Protein AF-A0A741SSI1-F1 (afdb_monomer)

Nearest PDB structures (foldseek):
  6lvb-assembly1_A  TM=4.780E-01  e=5.944E+00  Paracoccus sp. SSG05
  4khb-assembly3_E  TM=4.074E-01  e=3.357E+00  Thermochaetoides thermophila DSM 1495
  6lvd-assembly1_C  TM=4.761E-01  e=7.662E+00  Paracoccus sp. SSG05
  5zul-assembly1_C-2  TM=3.588E-01  e=6.748E+00  Mycobacterium marinum M

pLDDT: mean 90.87, std 5.64, range [71.94, 97.69]

InterPro domains:
  IPR028957 Immunity protein 50 [PF15594] (12-72)

Solvent-accessible surface area (backbone atoms only — not comparable to full-atom values): 4507 Å² total; per-residue (Å²): 112,38,51,54,74,41,90,89,31,67,62,47,69,63,22,30,92,61,85,46,68,70,71,68,64,50,75,81,46,77,49,77,37,81,87,78,28,32,43,37,41,34,30,34,48,62,99,50,67,56,80,44,63,59,95,87,56,62,88,90,63,42,81,42,75,53,69,48,80,66,77,121

Mean predicted aligned error: 3.99 Å

Secondary structure (DSSP, 8-state):
-BGGGSTT-TTHHHH-SSPPBS--EEEEEEEEETTTTEEEEEEEETT---SS--TTSPTT--EEEEEEE---

Foldseek 3Di:
DFCCPDPPSVVCVVQAVDTHRPDDWAWDDWDQDPVQQKIKTKIFDPPDDGPRDDPPDDHPDRIDMDMDRRPD

Radius of gyration: 13.36 Å; Cα contacts (8 Å, |Δi|>4): 109; chains: 1; bounding box: 28×23×34 Å

Sequence (72 aa):
MYWNDIDGSILFNKVFTKSIEVNEIDVFDIKIDREAATVTISFDLVNELPDNPLPKWVKGYNRCRCGINCSG

Structure (mmCIF, N/CA/C/O backbone):
data_AF-A0A741SSI1-F1
#
_entry.id   AF-A0A741SSI1-F1
#
loop_
_atom_site.group_PDB
_atom_site.id
_atom_site.type_symbol
_atom_site.label_atom_id
_atom_site.label_alt_id
_atom_site.label_comp_id
_atom_site.label_asym_id
_atom_site.label_entity_id
_atom_site.label_seq_id
_atom_site.pdbx_PDB_ins_code
_atom_site.Cartn_x
_atom_site.Cartn_y
_atom_site.Cartn_z
_atom_site.occupancy
_atom_site.B_iso_or_equiv
_atom_site.auth_seq_id
_atom_site.auth_comp_id
_atom_site.auth_asym_id
_atom_site.auth_atom_id
_atom_site.pdbx_PDB_model_num
ATOM 1 N N . MET A 1 1 ? -8.918 -12.290 0.179 1.00 88.62 1 MET A N 1
ATOM 2 C CA . MET A 1 1 ? -7.441 -12.151 0.138 1.00 88.62 1 MET A CA 1
ATOM 3 C C . MET A 1 1 ? -7.089 -11.011 1.071 1.00 88.62 1 MET A C 1
ATOM 5 O O . MET A 1 1 ? -7.835 -10.038 1.067 1.00 88.62 1 MET A O 1
ATOM 9 N N . TYR A 1 2 ? -6.028 -11.120 1.870 1.00 94.44 2 TYR A N 1
ATOM 10 C CA . TYR A 1 2 ? -5.628 -10.055 2.791 1.00 94.44 2 TYR A CA 1
ATOM 11 C C . TYR A 1 2 ? -4.318 -9.404 2.342 1.00 94.44 2 TYR A C 1
ATOM 13 O O . TYR A 1 2 ? -3.441 -10.075 1.804 1.00 94.44 2 TYR A O 1
ATOM 21 N N . TRP A 1 3 ? -4.161 -8.101 2.588 1.00 92.56 3 TRP A N 1
ATOM 22 C CA . TRP A 1 3 ? -2.905 -7.382 2.349 1.00 92.56 3 TRP A CA 1
ATOM 23 C C . TRP A 1 3 ? -1.737 -8.018 3.105 1.00 92.56 3 TRP A C 1
ATOM 25 O O . TRP A 1 3 ? -0.625 -8.049 2.593 1.00 92.56 3 TRP A O 1
ATOM 35 N N . ASN A 1 4 ? -2.013 -8.569 4.291 1.00 92.19 4 ASN A N 1
ATOM 36 C CA . ASN A 1 4 ? -1.074 -9.291 5.151 1.00 92.19 4 ASN A CA 1
ATOM 37 C C . ASN A 1 4 ? -0.478 -10.555 4.510 1.00 92.19 4 ASN A C 1
ATOM 39 O O . ASN A 1 4 ? 0.570 -11.012 4.969 1.00 92.19 4 ASN A O 1
ATOM 43 N N . ASP A 1 5 ? -1.146 -11.111 3.493 1.00 92.06 5 ASP A N 1
ATOM 44 C CA . ASP A 1 5 ? -0.733 -12.339 2.804 1.00 92.06 5 ASP A CA 1
ATOM 45 C C . ASP A 1 5 ? 0.154 -12.048 1.581 1.00 92.06 5 ASP A C 1
ATOM 47 O O . ASP A 1 5 ? 0.670 -12.972 0.956 1.00 92.06 5 ASP A O 1
ATOM 51 N N . ILE A 1 6 ? 0.318 -10.775 1.200 1.00 89.62 6 ILE A N 1
ATOM 52 C CA . ILE A 1 6 ? 1.113 -10.384 0.032 1.00 89.62 6 ILE A CA 1
ATOM 53 C C . ILE A 1 6 ? 2.598 -10.418 0.395 1.00 89.62 6 ILE A C 1
ATOM 55 O O . ILE A 1 6 ? 3.012 -9.864 1.417 1.00 89.62 6 ILE A O 1
ATOM 59 N N . ASP A 1 7 ? 3.424 -11.014 -0.461 1.00 84.44 7 ASP A N 1
ATOM 60 C CA . ASP A 1 7 ? 4.873 -11.031 -0.268 1.00 84.44 7 ASP A CA 1
ATOM 61 C C . ASP A 1 7 ? 5.442 -9.611 -0.128 1.00 84.44 7 ASP A C 1
ATOM 63 O O . ASP A 1 7 ? 5.136 -8.698 -0.894 1.00 84.44 7 ASP A O 1
ATOM 67 N N . GLY A 1 8 ? 6.274 -9.410 0.896 1.00 82.50 8 GLY A N 1
ATOM 68 C CA . GLY A 1 8 ? 6.839 -8.098 1.229 1.00 82.50 8 GLY A CA 1
ATOM 69 C C . GLY A 1 8 ? 5.948 -7.206 2.108 1.00 82.50 8 GLY A C 1
ATOM 70 O O . GLY A 1 8 ? 6.419 -6.171 2.578 1.00 82.50 8 GLY A O 1
ATOM 71 N N . SER A 1 9 ? 4.718 -7.615 2.443 1.00 86.25 9 SER A N 1
ATOM 72 C CA . SER A 1 9 ? 3.784 -6.859 3.304 1.00 86.25 9 SER A CA 1
ATOM 73 C C . SER A 1 9 ? 4.090 -6.931 4.816 1.00 86.25 9 SER A C 1
ATOM 75 O O . SER A 1 9 ? 3.219 -6.714 5.653 1.00 86.25 9 SER A O 1
ATOM 77 N N . ILE A 1 10 ? 5.344 -7.178 5.217 1.00 85.88 10 ILE A N 1
ATOM 78 C CA . ILE A 1 10 ? 5.752 -7.444 6.617 1.00 85.88 10 ILE A CA 1
ATOM 79 C C . ILE A 1 10 ? 5.268 -6.361 7.600 1.00 85.88 10 ILE A C 1
ATOM 81 O O . ILE A 1 10 ? 4.977 -6.649 8.761 1.00 85.88 10 ILE A O 1
ATOM 85 N N . LEU A 1 11 ? 5.192 -5.106 7.150 1.00 88.19 11 LEU A N 1
ATOM 86 C CA . LEU A 1 11 ? 4.719 -3.989 7.967 1.00 88.19 11 LEU A CA 1
ATOM 87 C C . LEU A 1 11 ? 3.231 -4.093 8.324 1.00 88.19 11 LEU A C 1
ATOM 89 O O . LEU A 1 11 ? 2.882 -3.683 9.428 1.00 88.19 11 LEU A O 1
ATOM 93 N N . PHE A 1 12 ? 2.383 -4.681 7.472 1.00 90.00 12 PHE A N 1
ATOM 94 C CA . PHE A 1 12 ? 0.954 -4.850 7.759 1.00 90.00 12 PHE A CA 1
ATOM 95 C C . PHE A 1 12 ? 0.737 -5.650 9.042 1.00 90.00 12 PHE A C 1
ATOM 97 O O . PHE A 1 12 ? 0.042 -5.192 9.941 1.00 90.00 12 PHE A O 1
ATOM 104 N N . ASN A 1 13 ? 1.445 -6.770 9.188 1.00 89.19 13 ASN A N 1
ATOM 105 C CA . ASN A 1 13 ? 1.380 -7.621 10.380 1.00 89.19 13 ASN A CA 1
ATOM 106 C C . ASN A 1 13 ? 1.942 -6.963 11.655 1.0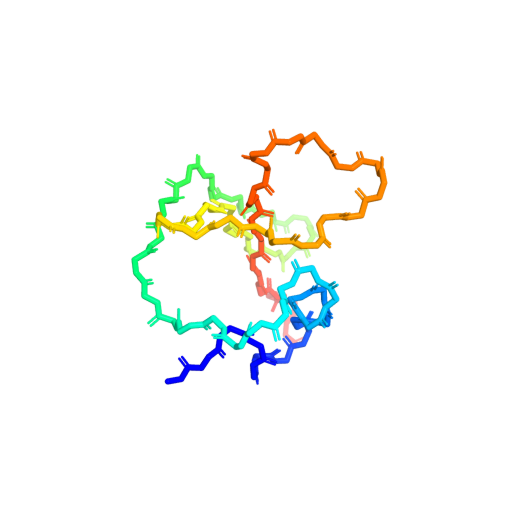0 89.19 13 ASN A C 1
ATOM 108 O O . ASN A 1 13 ? 1.797 -7.509 12.745 1.00 89.19 13 ASN A O 1
ATOM 112 N N . LYS A 1 14 ? 2.622 -5.814 11.540 1.00 89.31 14 LYS A N 1
ATOM 113 C CA . LYS A 1 14 ? 3.150 -5.064 12.691 1.00 89.31 14 LYS A CA 1
ATOM 114 C C . LYS A 1 14 ? 2.232 -3.934 13.134 1.00 89.31 14 LYS A C 1
ATOM 116 O O . LYS A 1 14 ? 2.196 -3.631 14.325 1.00 89.31 14 LYS A O 1
ATOM 121 N N . VAL A 1 15 ? 1.566 -3.286 12.179 1.00 90.75 15 VAL A N 1
ATOM 122 C CA . VAL A 1 15 ? 0.799 -2.056 12.426 1.00 90.75 15 VAL A CA 1
ATOM 123 C C . VAL A 1 15 ? -0.714 -2.270 12.455 1.00 90.75 15 VAL A C 1
ATOM 125 O O . VAL A 1 15 ? -1.426 -1.374 12.902 1.00 90.75 15 VAL A O 1
ATOM 128 N N . PHE A 1 16 ? -1.180 -3.443 12.018 1.00 91.19 16 PHE A N 1
ATOM 129 C CA . PHE A 1 16 ? -2.562 -3.893 12.138 1.00 91.19 16 PHE A CA 1
ATOM 130 C C . PHE A 1 16 ? -2.633 -5.144 13.020 1.00 91.19 16 PHE A C 1
ATOM 132 O O . PHE A 1 16 ? -1.932 -6.124 12.762 1.00 91.19 16 PHE A O 1
ATOM 139 N N . THR A 1 17 ? -3.484 -5.135 14.049 1.00 91.44 17 THR A N 1
ATOM 140 C CA . THR A 1 17 ? -3.703 -6.315 14.912 1.00 91.44 17 THR A CA 1
ATOM 141 C C . THR A 1 17 ? -4.593 -7.380 14.266 1.00 91.44 17 THR A C 1
ATOM 143 O O . THR A 1 17 ? -4.553 -8.546 14.660 1.00 91.44 17 THR A O 1
ATOM 146 N N . LYS A 1 18 ? -5.376 -6.986 13.255 1.00 92.44 18 LYS A N 1
ATOM 147 C CA . LYS A 1 18 ? -6.228 -7.847 12.423 1.00 92.44 18 LYS A CA 1
ATOM 148 C C . LYS A 1 18 ? -5.684 -7.934 10.993 1.00 92.44 18 LYS A C 1
ATOM 150 O O . LYS A 1 18 ? -5.028 -7.008 10.516 1.00 92.44 18 LYS A O 1
ATOM 155 N N . SER A 1 19 ? -6.012 -9.013 10.284 1.00 92.38 19 SER A N 1
ATOM 156 C CA . SER A 1 19 ? -5.766 -9.090 8.841 1.00 92.38 19 SER A CA 1
ATOM 157 C C . SER A 1 19 ? -6.651 -8.089 8.094 1.00 92.38 19 SER A C 1
ATOM 159 O O . SER A 1 19 ? -7.851 -8.003 8.361 1.00 92.38 19 SER A O 1
ATOM 161 N N . ILE A 1 20 ? -6.067 -7.347 7.154 1.00 93.31 20 ILE A N 1
ATOM 162 C CA . ILE A 1 20 ? -6.754 -6.309 6.376 1.00 93.31 20 ILE A CA 1
ATOM 163 C C . ILE A 1 20 ? -7.124 -6.869 5.015 1.00 93.31 20 ILE A C 1
ATOM 165 O O . ILE A 1 20 ? -6.255 -7.301 4.260 1.00 93.31 20 ILE A O 1
ATOM 169 N N . GLU A 1 21 ? -8.418 -6.916 4.720 1.00 94.88 21 GLU A N 1
ATOM 170 C CA . GLU A 1 21 ? -8.913 -7.442 3.452 1.00 94.88 21 GLU A CA 1
ATOM 171 C C . GLU A 1 21 ? -8.479 -6.540 2.290 1.00 94.88 21 GLU A C 1
ATOM 173 O O . GLU A 1 21 ? -8.455 -5.313 2.407 1.00 94.88 21 GLU A O 1
ATOM 178 N N . VAL A 1 22 ? -8.118 -7.150 1.161 1.00 92.62 22 VAL A N 1
ATOM 179 C CA . VAL A 1 22 ? -7.857 -6.409 -0.075 1.00 92.62 22 VAL A CA 1
ATOM 180 C C . VAL A 1 22 ? -9.180 -5.859 -0.594 1.00 92.62 22 VAL A C 1
ATOM 182 O O . VAL A 1 22 ? -10.044 -6.619 -1.029 1.00 92.62 22 VAL A O 1
ATOM 185 N N . ASN A 1 23 ? -9.323 -4.538 -0.533 1.00 92.50 23 ASN A N 1
ATOM 186 C CA . ASN A 1 23 ? -10.527 -3.811 -0.916 1.00 92.50 23 ASN A CA 1
ATOM 187 C C . ASN A 1 23 ? -10.145 -2.476 -1.593 1.00 92.50 23 ASN A C 1
ATOM 189 O O . ASN A 1 23 ? -9.063 -2.369 -2.173 1.00 92.50 23 ASN A O 1
ATOM 193 N N . GLU A 1 24 ? -11.027 -1.480 -1.546 1.00 95.06 24 GLU A N 1
ATOM 194 C CA . GLU A 1 24 ? -10.858 -0.165 -2.161 1.00 95.06 24 GLU A CA 1
ATOM 195 C C . GLU A 1 24 ? -9.596 0.575 -1.682 1.00 95.06 24 GLU A C 1
ATOM 197 O O . GLU A 1 24 ? -9.280 0.639 -0.489 1.00 95.06 24 GLU A O 1
ATOM 202 N N . ILE A 1 25 ? -8.880 1.155 -2.647 1.00 95.12 25 ILE A N 1
ATOM 203 C CA . ILE A 1 25 ? -7.681 1.964 -2.432 1.00 95.12 25 ILE A CA 1
ATOM 204 C C . ILE A 1 25 ? -7.837 3.317 -3.121 1.00 95.12 25 ILE A C 1
ATOM 206 O O . ILE A 1 25 ? -8.417 3.399 -4.204 1.00 95.12 25 ILE A O 1
ATOM 210 N N . ASP A 1 26 ? -7.271 4.357 -2.518 1.00 95.75 26 ASP A N 1
ATOM 211 C CA . ASP A 1 26 ? -7.202 5.695 -3.103 1.00 95.75 26 ASP A CA 1
ATOM 212 C C . ASP A 1 26 ? -5.788 5.947 -3.639 1.00 95.75 26 ASP A C 1
ATOM 214 O O . ASP A 1 26 ? -4.830 6.102 -2.877 1.00 95.75 26 ASP A O 1
ATOM 218 N N . VAL A 1 27 ? -5.635 5.912 -4.964 1.00 96.56 27 VAL A N 1
ATOM 219 C CA . VAL A 1 27 ? -4.341 6.080 -5.638 1.00 96.56 27 VAL A CA 1
ATOM 220 C C . VAL A 1 27 ? -4.084 7.559 -5.889 1.00 96.56 27 VAL A C 1
ATOM 222 O O . VAL A 1 27 ? -4.802 8.199 -6.652 1.00 96.56 27 VAL A O 1
ATOM 225 N N . PHE A 1 28 ? -2.989 8.075 -5.335 1.00 95.81 28 PHE A N 1
ATOM 226 C CA . PHE A 1 28 ? -2.618 9.485 -5.480 1.00 95.81 28 PHE A CA 1
ATOM 227 C C . PHE A 1 28 ? -1.304 9.712 -6.241 1.00 95.81 28 PHE A C 1
ATOM 229 O O . PHE A 1 28 ? -1.021 10.843 -6.630 1.00 95.81 28 PHE A O 1
ATOM 236 N N . ASP A 1 29 ? -0.484 8.677 -6.451 1.00 97.62 29 ASP A N 1
ATOM 237 C CA . ASP A 1 29 ? 0.771 8.792 -7.202 1.00 97.62 29 ASP A CA 1
ATOM 238 C C . ASP A 1 29 ? 1.128 7.488 -7.92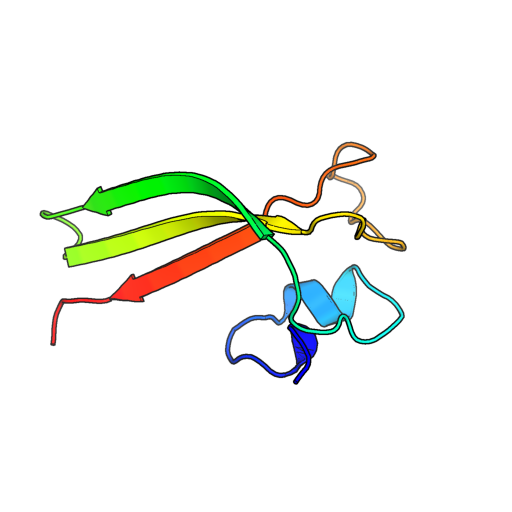3 1.00 97.62 29 ASP A C 1
ATOM 240 O O . ASP A 1 29 ? 1.071 6.398 -7.351 1.00 97.62 29 ASP A O 1
ATOM 244 N N . ILE A 1 30 ? 1.544 7.617 -9.183 1.00 97.25 30 ILE A N 1
ATOM 245 C CA . ILE A 1 30 ? 2.121 6.533 -9.977 1.00 97.25 30 ILE A CA 1
ATOM 246 C C . ILE A 1 30 ? 3.437 7.048 -10.552 1.00 97.25 30 ILE A C 1
ATOM 248 O O . ILE A 1 30 ? 3.454 7.906 -11.436 1.00 97.25 30 ILE A O 1
ATOM 252 N N . LYS A 1 31 ? 4.549 6.493 -10.072 1.00 97.69 31 LYS A N 1
ATOM 253 C CA . LYS A 1 31 ? 5.895 6.835 -10.525 1.00 97.69 31 LYS A CA 1
ATOM 254 C C . LYS A 1 31 ? 6.437 5.746 -11.443 1.00 97.69 31 LYS A C 1
ATOM 256 O O . LYS A 1 31 ? 6.588 4.596 -11.036 1.00 97.69 3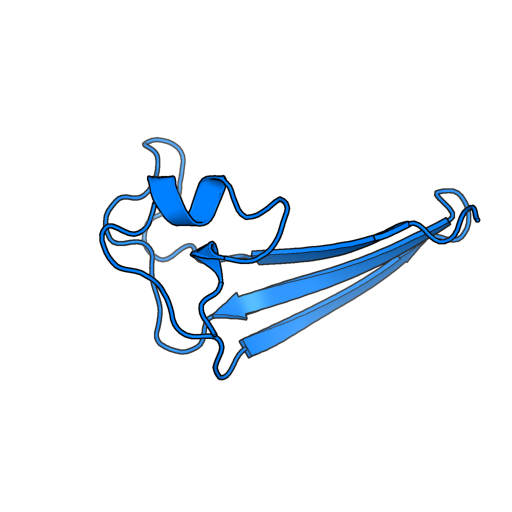1 LYS A O 1
ATOM 261 N N . ILE A 1 32 ? 6.810 6.143 -12.656 1.00 96.88 32 ILE A N 1
ATOM 262 C CA . ILE A 1 32 ? 7.563 5.312 -13.599 1.00 96.88 32 ILE A CA 1
ATOM 263 C C . ILE A 1 32 ? 8.993 5.841 -13.642 1.00 96.88 32 ILE A C 1
ATOM 265 O O . ILE A 1 32 ? 9.230 6.982 -14.039 1.00 96.88 32 ILE A O 1
ATOM 269 N N . ASP A 1 33 ? 9.943 5.015 -13.223 1.00 96.38 33 ASP A N 1
ATOM 270 C CA . ASP A 1 33 ? 11.360 5.354 -13.188 1.00 96.38 33 ASP A CA 1
ATOM 271 C C . ASP A 1 33 ? 12.116 4.517 -14.222 1.00 96.38 33 ASP A C 1
ATOM 273 O O . ASP A 1 33 ? 12.283 3.305 -14.068 1.00 96.38 33 ASP A O 1
ATOM 277 N N . ARG A 1 34 ? 12.541 5.169 -15.309 1.00 94.06 34 ARG A N 1
ATOM 278 C CA . ARG A 1 34 ? 13.239 4.505 -16.419 1.00 94.06 34 ARG A CA 1
ATOM 279 C C . ARG A 1 34 ? 14.686 4.166 -16.083 1.00 94.06 34 ARG A C 1
ATOM 281 O O . ARG A 1 34 ? 15.209 3.217 -16.650 1.00 94.06 34 ARG A O 1
ATOM 288 N N . GLU A 1 35 ? 15.325 4.934 -15.204 1.00 94.94 35 GLU A N 1
ATOM 289 C CA . GLU A 1 35 ? 16.719 4.695 -14.819 1.00 94.94 35 GLU A CA 1
ATOM 290 C C . GLU A 1 35 ? 16.801 3.538 -13.828 1.00 94.94 35 GLU A C 1
ATOM 292 O O . GLU A 1 35 ? 17.624 2.642 -13.989 1.00 94.94 35 GLU A O 1
ATOM 297 N N . ALA A 1 36 ? 15.892 3.509 -12.850 1.00 94.94 36 ALA A N 1
ATOM 298 C CA . ALA A 1 36 ? 15.791 2.405 -11.901 1.00 94.94 36 ALA A CA 1
ATOM 299 C C . ALA A 1 36 ? 15.059 1.172 -12.464 1.00 94.94 36 ALA A C 1
ATOM 301 O O . ALA A 1 36 ? 15.003 0.153 -11.783 1.00 94.94 36 ALA A O 1
ATOM 302 N N . ALA A 1 37 ? 14.469 1.268 -13.662 1.00 96.44 37 ALA A N 1
ATOM 303 C CA . ALA A 1 37 ? 13.580 0.262 -14.242 1.00 96.44 37 ALA A CA 1
ATOM 304 C C . ALA A 1 37 ? 12.476 -0.174 -13.258 1.00 96.44 37 ALA A C 1
ATOM 306 O O . ALA A 1 37 ? 12.292 -1.358 -13.008 1.00 96.44 37 ALA A O 1
ATOM 307 N N . THR A 1 38 ? 11.739 0.774 -12.669 1.00 96.88 38 THR A N 1
ATOM 308 C CA . THR A 1 38 ? 10.656 0.458 -11.719 1.00 96.88 38 THR A CA 1
ATOM 309 C C . THR A 1 38 ? 9.356 1.170 -12.057 1.00 96.88 38 THR A C 1
ATOM 311 O O . THR A 1 38 ? 9.344 2.283 -12.587 1.00 96.88 38 THR A O 1
ATOM 314 N N . VAL A 1 39 ? 8.243 0.537 -11.691 1.00 96.75 39 VAL A N 1
ATOM 315 C CA . VAL A 1 39 ? 6.927 1.180 -11.620 1.00 96.75 39 VAL A CA 1
ATOM 316 C C . VAL A 1 39 ? 6.440 1.070 -10.189 1.00 96.75 39 VAL A C 1
ATOM 318 O O . VAL A 1 39 ? 6.413 -0.018 -9.623 1.00 96.75 39 VAL A O 1
ATOM 321 N N . THR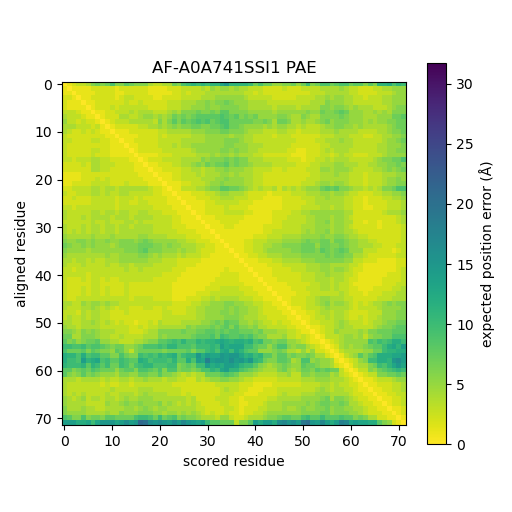 A 1 40 ? 6.089 2.201 -9.591 1.00 96.69 40 THR A N 1
ATOM 322 C CA . THR A 1 40 ? 5.668 2.307 -8.195 1.00 96.69 40 THR A CA 1
ATOM 323 C C . THR A 1 40 ? 4.325 3.018 -8.112 1.00 96.69 40 THR A C 1
ATOM 325 O O . THR A 1 40 ? 4.161 4.088 -8.686 1.00 96.69 40 THR A O 1
ATOM 328 N N . ILE A 1 41 ? 3.389 2.453 -7.360 1.00 96.75 41 ILE A N 1
ATOM 329 C CA . ILE A 1 41 ? 2.074 3.022 -7.066 1.00 96.75 41 ILE A CA 1
ATOM 330 C C . ILE A 1 41 ? 2.047 3.371 -5.581 1.00 96.75 41 ILE A C 1
ATOM 332 O O . ILE A 1 41 ? 2.348 2.516 -4.742 1.00 96.75 41 ILE A O 1
ATOM 336 N N . SER A 1 42 ? 1.696 4.612 -5.258 1.00 96.62 42 SER A N 1
ATOM 337 C CA . SER A 1 42 ? 1.445 5.062 -3.889 1.00 96.62 42 SER A CA 1
ATOM 338 C C . SER A 1 42 ? -0.054 5.307 -3.703 1.00 96.62 42 SER A C 1
ATOM 340 O O . SER A 1 42 ? -0.693 5.957 -4.535 1.00 96.62 42 SER A O 1
ATOM 342 N N . PHE A 1 43 ? -0.609 4.759 -2.629 1.00 95.44 43 PHE A N 1
ATOM 343 C CA . PHE A 1 43 ? -2.046 4.758 -2.371 1.00 95.44 43 PHE A CA 1
ATOM 344 C C . PHE A 1 43 ? -2.342 4.709 -0.873 1.00 95.44 43 PHE A C 1
ATOM 346 O O . PHE A 1 43 ? -1.495 4.278 -0.090 1.00 95.44 43 PHE A O 1
ATOM 353 N N . ASP A 1 44 ? -3.547 5.113 -0.493 1.00 94.50 44 ASP A N 1
ATOM 354 C CA . ASP A 1 44 ? -4.093 4.941 0.852 1.00 94.50 44 ASP A CA 1
ATOM 355 C C . ASP A 1 44 ? -5.162 3.838 0.846 1.00 94.50 44 ASP A C 1
ATOM 357 O O . ASP A 1 44 ? -5.804 3.573 -0.173 1.00 94.50 44 ASP A O 1
ATOM 361 N N . LEU A 1 45 ? -5.351 3.165 1.982 1.00 93.69 45 LEU A N 1
ATOM 362 C CA . LEU A 1 45 ? -6.435 2.193 2.146 1.00 93.69 45 LEU A CA 1
ATOM 363 C C . LEU A 1 45 ? -7.710 2.928 2.559 1.00 93.69 45 LEU A C 1
ATOM 365 O O . LEU A 1 45 ? -7.736 3.597 3.596 1.00 93.69 45 LEU A O 1
ATOM 369 N N . VAL A 1 46 ? -8.779 2.803 1.778 1.00 93.00 46 VAL A N 1
ATOM 370 C CA . VAL A 1 46 ? -10.027 3.508 2.083 1.00 93.00 46 VAL A CA 1
ATOM 371 C C . VAL A 1 46 ? -10.654 2.907 3.343 1.00 93.00 46 VAL A C 1
ATOM 373 O O . VAL A 1 46 ? -10.837 1.698 3.445 1.00 93.00 46 VAL A O 1
ATOM 376 N N . ASN A 1 47 ? -10.980 3.761 4.319 1.00 90.44 47 ASN A N 1
ATOM 377 C CA . ASN A 1 47 ? -11.561 3.390 5.620 1.00 90.44 47 ASN A CA 1
ATOM 378 C C . ASN A 1 47 ? -10.717 2.444 6.501 1.00 90.44 47 ASN A C 1
ATOM 380 O O . ASN A 1 47 ? -11.232 1.927 7.491 1.00 90.44 47 ASN A O 1
AT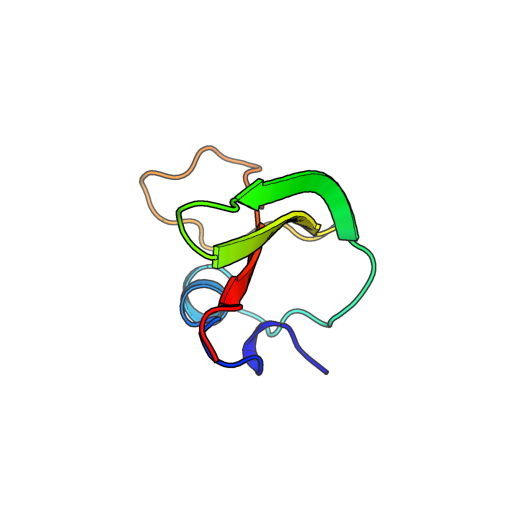OM 384 N N . GLU A 1 48 ? -9.428 2.255 6.211 1.00 92.06 48 GLU A N 1
ATOM 385 C CA . GLU A 1 48 ? -8.536 1.435 7.038 1.00 92.06 48 GLU A CA 1
ATOM 386 C C . GLU A 1 48 ? -7.341 2.266 7.522 1.00 92.06 48 GLU A C 1
ATOM 388 O O . GLU A 1 48 ? -6.555 2.806 6.738 1.00 92.06 48 GLU A O 1
ATOM 393 N N . LEU A 1 49 ? -7.200 2.360 8.84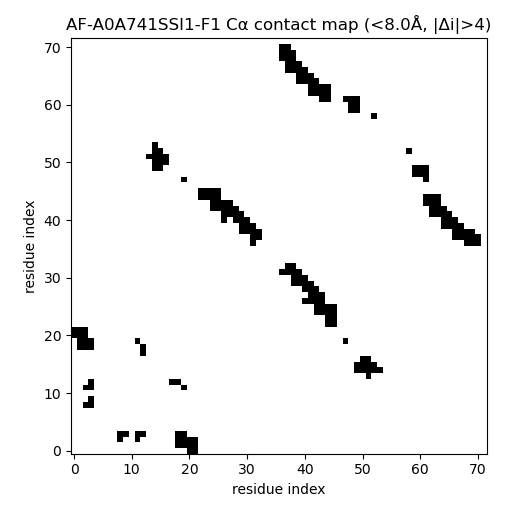7 1.00 91.81 49 LEU A N 1
ATOM 394 C CA . LEU A 1 49 ? -6.084 3.017 9.525 1.00 91.81 49 LEU A CA 1
ATOM 395 C C . LEU A 1 49 ? -5.365 2.012 10.434 1.00 91.81 49 LEU A C 1
ATOM 397 O O . LEU A 1 49 ? -6.035 1.184 11.054 1.00 91.81 49 LEU A O 1
ATOM 401 N N . PRO A 1 50 ? -4.030 2.099 10.567 1.00 90.62 50 PRO A N 1
ATOM 402 C CA . PRO A 1 50 ? -3.290 1.273 11.513 1.00 90.62 50 PRO A CA 1
ATOM 403 C C . PRO A 1 50 ? -3.793 1.473 12.945 1.00 90.62 50 PRO A C 1
ATOM 405 O O . PRO A 1 50 ? -3.888 2.608 13.420 1.00 90.62 50 PRO A O 1
ATOM 408 N N . ASP A 1 51 ? -4.072 0.375 13.644 1.00 90.12 51 ASP A N 1
ATOM 409 C CA . ASP A 1 51 ? -4.495 0.375 15.049 1.00 90.12 51 ASP A CA 1
ATOM 410 C C . ASP A 1 51 ? -3.303 0.346 16.020 1.00 90.12 51 ASP A C 1
ATOM 412 O O . ASP A 1 51 ? -3.421 0.785 17.165 1.00 90.12 51 ASP A O 1
ATOM 416 N N 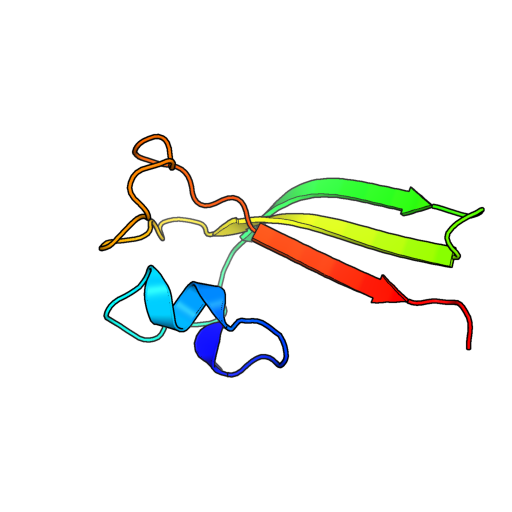. ASN A 1 52 ? -2.134 -0.089 15.543 1.00 89.44 52 ASN A N 1
ATOM 417 C CA . ASN A 1 52 ? -0.878 -0.120 16.283 1.00 89.44 52 ASN A CA 1
ATOM 418 C C . ASN A 1 52 ? 0.265 0.557 15.494 1.00 89.44 52 ASN A C 1
ATOM 420 O O . ASN A 1 52 ? 1.246 -0.093 15.116 1.00 89.44 52 ASN A O 1
ATOM 424 N N . PRO A 1 53 ? 0.164 1.866 15.194 1.00 86.44 53 PRO A N 1
ATOM 425 C CA . PRO A 1 53 ? 1.180 2.564 14.415 1.00 86.44 53 PRO A CA 1
ATOM 426 C C . PRO A 1 53 ? 2.526 2.610 15.153 1.00 86.44 53 PRO A C 1
ATOM 428 O O . PRO A 1 53 ? 2.594 2.754 16.375 1.00 86.44 53 PRO A O 1
ATOM 431 N N . LEU A 1 54 ? 3.626 2.549 14.397 1.00 85.88 54 LEU A N 1
ATOM 432 C CA . LEU A 1 54 ? 4.967 2.700 14.966 1.00 85.88 54 LEU A CA 1
ATOM 433 C C . LEU A 1 54 ? 5.135 4.094 15.604 1.00 85.88 54 LEU A C 1
ATOM 435 O O . LEU A 1 54 ? 4.597 5.066 15.074 1.00 85.88 54 LEU A O 1
ATOM 439 N N . PRO A 1 55 ? 5.965 4.257 16.655 1.00 83.56 55 PRO A N 1
ATOM 440 C CA . PRO A 1 55 ? 6.083 5.520 17.402 1.00 83.56 55 PRO A CA 1
ATOM 441 C C . PRO A 1 55 ? 6.452 6.763 16.575 1.00 83.56 55 PRO A C 1
ATOM 443 O O . PRO A 1 55 ? 6.264 7.886 17.030 1.00 83.56 55 PRO A O 1
ATOM 446 N N . LYS A 1 56 ? 7.016 6.575 15.376 1.00 83.00 56 LYS A N 1
ATOM 447 C CA . LYS A 1 56 ? 7.426 7.656 14.465 1.00 83.00 56 LYS A CA 1
ATOM 448 C C . LYS A 1 56 ? 6.349 8.038 13.441 1.00 83.00 56 LYS A C 1
ATOM 450 O O . LYS A 1 56 ? 6.585 8.940 12.643 1.00 83.00 56 LYS A O 1
ATOM 455 N N . TRP A 1 57 ? 5.220 7.333 13.398 1.00 83.12 57 TRP A N 1
ATOM 456 C CA . TRP A 1 57 ? 4.152 7.598 12.436 1.00 83.12 57 TRP A CA 1
ATOM 457 C C . TRP A 1 57 ? 3.222 8.686 12.961 1.00 83.12 57 TRP A C 1
ATOM 459 O O . TRP A 1 57 ? 2.838 8.698 14.131 1.00 83.12 57 TRP A O 1
ATOM 469 N N . VAL A 1 58 ? 2.849 9.607 12.076 1.00 76.88 58 VAL A N 1
ATOM 470 C CA . VAL A 1 58 ? 1.815 10.599 12.374 1.00 76.88 58 VAL A CA 1
ATOM 471 C C . VAL A 1 58 ? 0.477 9.863 12.503 1.00 76.88 58 VAL A C 1
ATOM 473 O O . VAL A 1 58 ? 0.201 8.930 11.749 1.00 76.88 58 VAL A O 1
ATOM 476 N N . LYS A 1 59 ? -0.359 10.246 13.475 1.00 71.94 59 LYS A N 1
ATOM 477 C CA . LYS A 1 59 ? -1.705 9.666 13.618 1.00 71.94 59 LYS A CA 1
ATOM 478 C C . LYS A 1 59 ? -2.510 9.880 12.329 1.00 71.94 59 LYS A C 1
ATOM 480 O O . LYS A 1 59 ? -2.484 10.975 11.778 1.00 71.94 59 LYS A O 1
ATOM 485 N N . GLY A 1 60 ? -3.231 8.848 11.884 1.00 72.81 60 GLY A N 1
ATOM 486 C CA . GLY A 1 60 ? -4.021 8.887 10.646 1.00 72.81 60 GLY A CA 1
ATOM 487 C C . GLY A 1 60 ? -3.220 8.627 9.366 1.00 72.81 60 GLY A C 1
ATOM 488 O O . GLY A 1 60 ? -3.695 8.941 8.284 1.00 72.81 60 GLY A O 1
ATOM 489 N N . TYR A 1 61 ? -2.005 8.084 9.475 1.00 79.88 61 TYR A N 1
ATOM 490 C CA . TYR A 1 61 ? -1.144 7.791 8.331 1.00 79.88 61 TYR A CA 1
ATOM 491 C C . TYR A 1 61 ? -1.289 6.328 7.883 1.00 79.88 61 TYR A C 1
ATOM 493 O O . TYR A 1 61 ? -0.942 5.420 8.639 1.00 79.88 61 TYR A O 1
ATOM 501 N N . ASN A 1 62 ? -1.771 6.097 6.659 1.00 86.81 62 ASN A N 1
ATOM 502 C CA . ASN A 1 62 ? -1.974 4.768 6.058 1.00 86.81 62 ASN A CA 1
ATOM 503 C C . ASN A 1 62 ? -1.378 4.642 4.640 1.00 86.81 62 ASN A C 1
ATOM 505 O O . ASN A 1 62 ? -1.801 3.785 3.861 1.00 86.81 62 ASN A O 1
ATOM 509 N N . ARG A 1 63 ? -0.353 5.449 4.333 1.00 89.81 63 ARG A N 1
ATOM 510 C CA . ARG A 1 63 ? 0.301 5.446 3.020 1.00 89.81 63 ARG A CA 1
ATOM 511 C C . ARG A 1 63 ? 0.980 4.124 2.723 1.00 89.81 63 ARG A C 1
ATOM 513 O O . ARG A 1 63 ? 1.977 3.758 3.350 1.00 89.81 63 ARG A O 1
ATOM 520 N N . CYS A 1 64 ? 0.469 3.469 1.698 1.00 91.88 64 CYS A N 1
ATOM 521 C CA . CYS A 1 64 ? 0.978 2.238 1.141 1.00 91.88 64 CYS A CA 1
ATOM 522 C C . CYS A 1 64 ? 1.723 2.509 -0.165 1.00 91.88 64 CYS A C 1
ATOM 524 O O . CYS A 1 64 ? 1.506 3.503 -0.866 1.00 91.88 64 CYS A O 1
ATOM 526 N N . ARG A 1 65 ? 2.643 1.601 -0.488 1.00 93.00 65 ARG A N 1
ATOM 527 C CA . ARG A 1 65 ? 3.370 1.611 -1.748 1.00 93.00 65 ARG A CA 1
ATOM 528 C C . ARG A 1 65 ? 3.578 0.186 -2.221 1.00 93.00 65 ARG A C 1
ATOM 530 O O . ARG A 1 65 ? 4.085 -0.642 -1.470 1.00 93.00 65 ARG A O 1
ATOM 537 N N . CYS A 1 66 ? 3.234 -0.063 -3.474 1.00 92.00 66 CYS A N 1
ATOM 538 C CA . CYS A 1 66 ? 3.535 -1.306 -4.166 1.00 92.00 66 CYS A CA 1
ATOM 539 C C . CYS A 1 66 ? 4.257 -0.972 -5.467 1.00 92.00 66 CYS A C 1
ATOM 541 O O . CYS A 1 66 ? 4.015 0.075 -6.065 1.00 92.00 66 CYS A O 1
ATOM 543 N N . GLY A 1 67 ? 5.169 -1.830 -5.900 1.00 92.81 67 GLY A N 1
ATOM 544 C CA . GLY A 1 67 ? 5.876 -1.615 -7.146 1.00 92.81 67 GLY A CA 1
ATOM 545 C C . GLY A 1 67 ? 6.444 -2.897 -7.712 1.00 92.81 67 GLY A C 1
ATOM 546 O O . GLY A 1 67 ? 6.595 -3.893 -7.009 1.00 92.81 67 GLY A O 1
ATOM 547 N N . ILE A 1 68 ? 6.761 -2.837 -8.996 1.00 92.56 68 ILE A N 1
ATOM 548 C CA . ILE A 1 68 ? 7.427 -3.908 -9.724 1.00 92.56 68 ILE A CA 1
ATOM 549 C C . ILE A 1 68 ? 8.807 -3.439 -10.169 1.00 92.56 68 ILE A C 1
ATOM 551 O O . ILE A 1 68 ? 9.006 -2.270 -10.520 1.00 92.56 68 ILE A O 1
ATOM 555 N N . ASN A 1 69 ? 9.756 -4.371 -10.142 1.00 92.56 69 ASN A N 1
ATOM 556 C CA . ASN A 1 69 ? 11.031 -4.219 -10.820 1.00 92.56 69 ASN A CA 1
ATOM 557 C C . ASN A 1 69 ? 10.871 -4.719 -12.266 1.00 92.56 69 ASN A C 1
ATOM 559 O O . ASN A 1 69 ? 10.371 -5.819 -12.494 1.00 92.56 69 ASN A O 1
ATOM 563 N N . CYS A 1 70 ? 11.268 -3.890 -13.224 1.00 93.00 70 CYS A N 1
ATOM 564 C CA . CYS A 1 70 ? 11.151 -4.107 -14.661 1.00 93.00 70 CYS A CA 1
ATOM 565 C C . CYS A 1 70 ? 12.500 -4.451 -15.319 1.00 93.00 70 CYS A C 1
ATOM 567 O O . CYS A 1 70 ? 12.609 -4.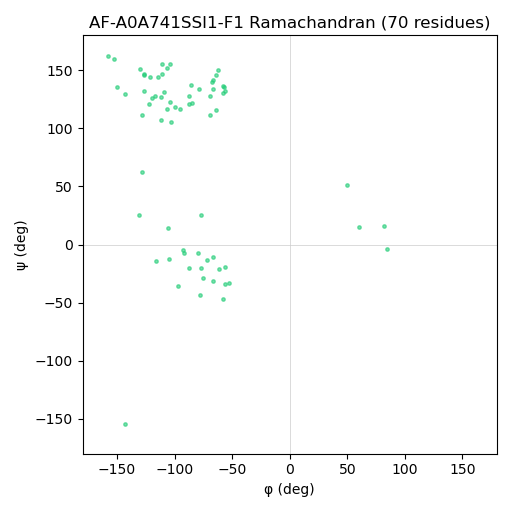361 -16.540 1.00 93.00 70 CYS A O 1
ATOM 569 N N . SER A 1 71 ? 13.534 -4.802 -14.545 1.00 91.06 71 SER A N 1
ATOM 570 C CA . SER A 1 71 ? 14.874 -5.112 -15.064 1.00 91.06 71 SER A CA 1
ATOM 571 C C . SER A 1 71 ? 14.975 -6.439 -15.823 1.00 91.06 71 SER A C 1
ATOM 573 O O . SER A 1 71 ? 15.976 -6.647 -16.506 1.00 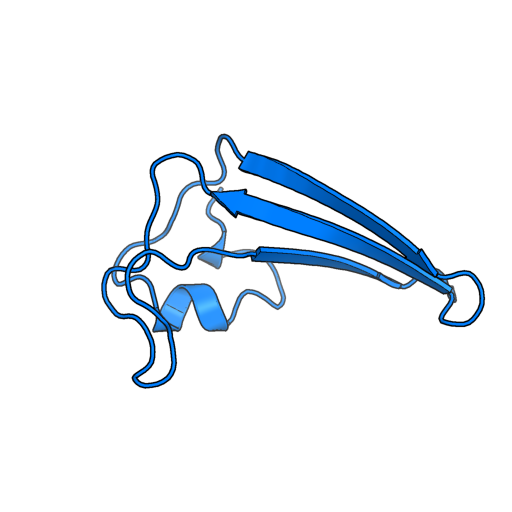91.06 71 SER A O 1
ATOM 575 N N . GLY A 1 72 ? 13.956 -7.302 -15.726 1.00 77.25 72 GLY A N 1
ATOM 576 C CA . GLY A 1 72 ? 14.014 -8.687 -16.209 1.00 77.25 72 GLY A CA 1
ATOM 577 C C . GLY A 1 72 ? 14.696 -9.620 -15.221 1.00 77.25 72 GLY A C 1
ATOM 578 O O . GLY A 1 72 ? 15.641 -9.170 -14.532 1.00 77.25 72 GLY A O 1
#

Organism: NCBI:txid149391